Protein AF-R7I2I1-F1 (afdb_monomer_lite)

Radius of gyration: 15.8 Å; chains: 1; bounding box: 42×36×48 Å

Foldseek 3Di:
DDQDFDDLVVQLVVLVVLLVQFPWKKWWKPDADPDVVLCCPFPNVLQSVFFPDKDFQFDPDAPPVRHGDGGRTIIGIGHSDPSVSVQSSVDPGLCSQAPAGPPNRMHTAKMFGDHPNDGFKMAGSDPPVPDHRIDGDPPDDPD

Secondary structure (DSSP, 8-state):
-------HHHHHHHHHHHHHH-SEEEEEEES--SSHHHHHTSTTGGGGGGEEEEEEE--S-B-TTSPBPPPSEEEEEE---HHHHHHHHH--SHHHHHPPPTTT--EEEEEEEEETTEEEEEEES---TTS-SEEE-TT----

Sequence (143 aa):
MYQTKFQKKQFDQFIKDVFRFADEIIMLVEPYIESPSAFHESKWRELEECVCRMEPIERKEKNLSGKKYPPKGTKLYLNKNYYLLQFFQSIGKWEDFAEEDPTTGIRLDCVEFYKDKKIFAWITSHYNAYYNNYGWNENFDVE

pLDDT: mean 85.15, std 13.38, range [40.81, 97.44]

Structure (mmCIF, N/CA/C/O backbone):
data_AF-R7I2I1-F1
#
_entry.id   AF-R7I2I1-F1
#
loop_
_atom_site.group_PDB
_atom_site.id
_atom_site.type_symbol
_atom_site.label_atom_id
_atom_site.label_alt_id
_atom_site.label_comp_id
_atom_site.label_asym_id
_atom_site.label_entity_id
_atom_site.label_seq_id
_atom_site.pdbx_PDB_ins_code
_atom_site.Cartn_x
_atom_site.Cartn_y
_atom_site.Cartn_z
_atom_site.occupancy
_atom_site.B_iso_or_equiv
_atom_site.auth_seq_id
_atom_site.auth_comp_id
_atom_site.auth_asym_id
_atom_site.auth_atom_id
_atom_site.pdbx_PDB_model_num
ATOM 1 N N . MET A 1 1 ? -8.000 25.579 -4.760 1.00 43.09 1 MET A N 1
ATOM 2 C CA . MET A 1 1 ? -8.331 24.366 -3.985 1.00 43.09 1 MET A CA 1
ATOM 3 C C . MET A 1 1 ? -7.264 24.242 -2.911 1.00 43.09 1 MET A C 1
ATOM 5 O O . MET A 1 1 ? -6.092 24.256 -3.261 1.00 43.09 1 MET A O 1
ATOM 9 N N . TYR A 1 2 ? -7.633 24.337 -1.633 1.00 41.59 2 TYR A N 1
ATOM 10 C CA . TYR A 1 2 ? -6.660 24.465 -0.545 1.00 41.59 2 TYR A CA 1
ATOM 11 C C . TYR A 1 2 ? -5.927 23.142 -0.338 1.00 41.59 2 TYR A C 1
ATOM 13 O O . TYR A 1 2 ? -6.535 22.156 0.067 1.00 41.59 2 TYR A O 1
ATOM 21 N N . GLN A 1 3 ? -4.620 23.148 -0.594 1.00 47.16 3 GLN A N 1
ATOM 22 C CA . GLN A 1 3 ? -3.717 22.086 -0.177 1.00 47.16 3 GLN A CA 1
ATOM 23 C C . GLN A 1 3 ? -3.819 21.991 1.350 1.00 47.16 3 GLN A C 1
ATOM 25 O O . GLN A 1 3 ? -3.377 22.886 2.075 1.00 47.16 3 GLN A O 1
ATOM 30 N N . THR A 1 4 ? -4.506 20.969 1.857 1.00 57.88 4 THR A N 1
ATOM 31 C CA . THR A 1 4 ? -4.613 20.778 3.301 1.00 57.88 4 THR A CA 1
ATOM 32 C C . THR A 1 4 ? -3.242 20.314 3.770 1.00 57.88 4 THR A C 1
ATOM 34 O O . THR A 1 4 ? -2.787 19.229 3.414 1.00 57.88 4 THR A O 1
ATOM 37 N N . LYS A 1 5 ? -2.536 21.177 4.507 1.00 74.56 5 LYS A N 1
ATOM 38 C CA . LYS A 1 5 ? -1.245 20.850 5.123 1.00 74.56 5 LYS A CA 1
ATOM 39 C C . LYS A 1 5 ? -1.360 19.501 5.837 1.00 74.56 5 LYS A C 1
ATOM 41 O O . LYS A 1 5 ? -2.349 19.285 6.534 1.00 74.56 5 LYS A O 1
ATOM 46 N N . PHE A 1 6 ? -0.370 18.621 5.682 1.00 84.44 6 PHE A N 1
ATOM 47 C CA . PHE A 1 6 ? -0.354 17.332 6.375 1.00 84.44 6 PHE A CA 1
ATOM 48 C C . PHE A 1 6 ? -0.527 17.541 7.888 1.00 84.44 6 PHE A C 1
ATOM 50 O O . PHE A 1 6 ? 0.225 18.295 8.514 1.00 84.44 6 PHE A O 1
ATOM 57 N N . GLN A 1 7 ? -1.536 16.895 8.475 1.00 90.06 7 GLN A N 1
ATOM 58 C CA . GLN A 1 7 ? -1.831 16.976 9.904 1.00 90.06 7 GLN A CA 1
ATOM 59 C C . GLN A 1 7 ? -1.624 15.608 10.537 1.00 90.06 7 GLN A C 1
ATOM 61 O O . GLN A 1 7 ? -2.528 14.775 10.543 1.00 90.06 7 GLN A O 1
ATOM 66 N N . LYS 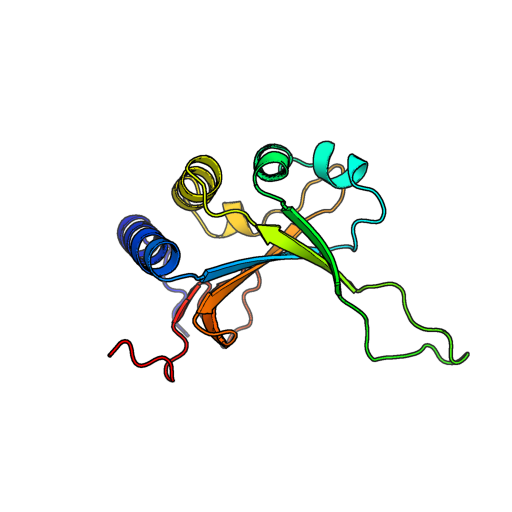A 1 8 ? -0.439 15.396 11.117 1.00 92.56 8 LYS A N 1
ATOM 67 C CA . LYS A 1 8 ? -0.024 14.097 11.662 1.00 92.56 8 LYS A CA 1
ATOM 68 C C . LYS A 1 8 ? -1.060 13.463 12.592 1.00 92.56 8 LYS A C 1
ATOM 70 O O . LYS A 1 8 ? -1.427 12.316 12.402 1.00 92.56 8 LYS A O 1
ATOM 75 N N . LYS A 1 9 ? -1.606 14.232 13.540 1.00 94.06 9 LYS A N 1
ATOM 76 C CA . LYS A 1 9 ? -2.627 13.727 14.47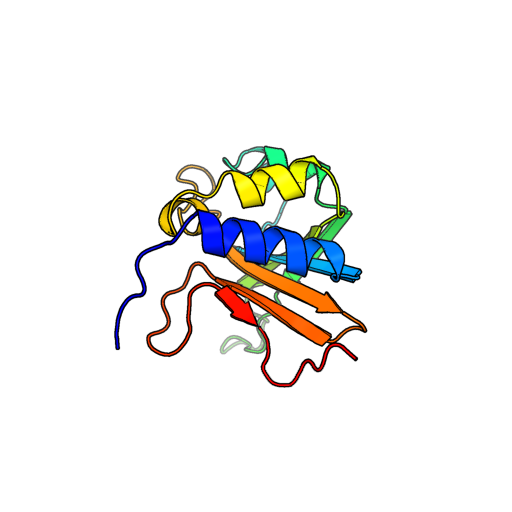6 1.00 94.06 9 LYS A CA 1
ATOM 77 C C . LYS A 1 9 ? -3.910 13.260 13.779 1.00 94.06 9 LYS A C 1
ATOM 79 O O . LYS A 1 9 ? -4.481 12.261 14.197 1.00 94.06 9 LYS A O 1
ATOM 84 N N . GLN A 1 10 ? -4.366 13.981 12.751 1.00 92.62 10 GLN A N 1
ATOM 85 C CA . GLN A 1 10 ? -5.561 13.599 11.990 1.00 92.62 10 GLN A CA 1
ATOM 86 C C . GLN A 1 10 ? -5.290 12.351 11.152 1.00 92.62 10 GLN A C 1
ATOM 88 O O . GLN A 1 10 ? -6.100 11.431 11.150 1.00 92.62 10 GLN A O 1
ATOM 93 N N . PHE A 1 11 ? -4.124 12.300 10.506 1.00 93.44 11 PHE A N 1
ATOM 94 C CA . PHE A 1 11 ? -3.704 11.148 9.723 1.00 93.44 11 PHE A CA 1
ATOM 95 C C . PHE A 1 11 ? -3.549 9.894 10.594 1.00 93.44 11 PHE A C 1
ATOM 97 O O . PHE A 1 11 ? -4.099 8.854 10.262 1.00 93.44 11 PHE A O 1
ATOM 104 N N . ASP A 1 12 ? -2.902 9.991 11.756 1.00 95.44 12 ASP A N 1
ATOM 105 C CA . ASP A 1 12 ? -2.752 8.856 12.674 1.00 95.44 12 ASP A CA 1
ATOM 106 C C . ASP A 1 12 ? -4.094 8.342 13.195 1.00 95.44 12 ASP A C 1
ATOM 108 O O . ASP A 1 12 ? -4.262 7.136 13.383 1.00 95.44 12 ASP A O 1
ATOM 112 N N . GLN A 1 13 ? -5.049 9.243 13.440 1.00 95.50 13 GLN A N 1
ATOM 113 C CA . GLN A 1 13 ? -6.400 8.853 13.828 1.00 95.50 13 GLN A CA 1
ATOM 114 C C . GLN A 1 13 ? -7.115 8.141 12.675 1.00 95.50 13 GLN A C 1
ATOM 116 O O . GLN A 1 13 ? -7.629 7.046 12.874 1.00 95.50 13 GLN A O 1
ATOM 121 N N . PHE A 1 14 ? -7.051 8.701 11.464 1.00 94.75 14 PHE A N 1
ATOM 122 C CA . PHE A 1 14 ? -7.565 8.057 10.257 1.00 94.75 14 PHE A CA 1
ATOM 123 C C . PHE A 1 14 ? -6.986 6.651 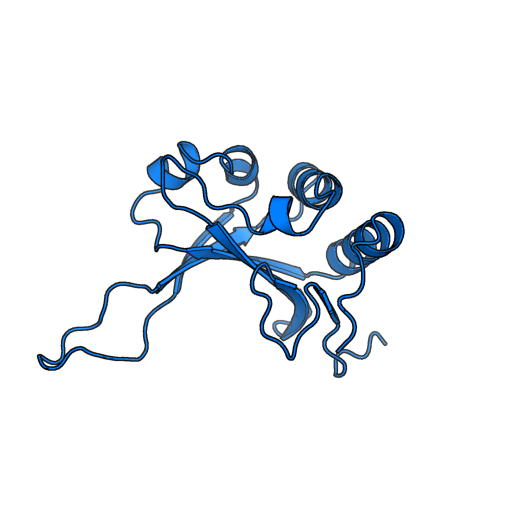10.074 1.00 94.75 14 PHE A C 1
ATOM 125 O O . PHE A 1 14 ? -7.751 5.703 9.923 1.00 94.75 14 PHE A O 1
ATOM 132 N N . ILE A 1 15 ? -5.659 6.496 10.168 1.00 96.44 15 ILE A N 1
ATOM 133 C CA . ILE A 1 15 ? -4.984 5.199 10.064 1.00 96.44 15 ILE A CA 1
ATOM 134 C C . ILE A 1 15 ? -5.529 4.225 11.104 1.00 96.44 15 ILE A C 1
ATOM 136 O O . ILE A 1 15 ? -5.884 3.111 10.742 1.00 96.44 15 ILE A O 1
ATOM 140 N N . LYS A 1 16 ? -5.649 4.623 12.377 1.00 95.12 16 LYS A N 1
ATOM 141 C CA . LYS A 1 16 ? -6.210 3.747 13.422 1.00 95.12 16 LYS A CA 1
ATOM 142 C C . LYS A 1 16 ? -7.613 3.258 13.072 1.00 95.12 16 LYS A C 1
ATOM 144 O O . LYS A 1 16 ? -7.900 2.075 13.258 1.00 95.12 16 LYS A O 1
ATOM 149 N N . ASP A 1 17 ? -8.458 4.150 12.568 1.00 94.56 17 ASP A N 1
ATOM 150 C CA . ASP A 1 17 ? -9.843 3.830 12.246 1.00 94.56 17 ASP A CA 1
ATOM 151 C C . ASP A 1 17 ? -9.921 2.895 11.030 1.00 94.56 17 ASP A C 1
ATOM 153 O O . ASP A 1 17 ? -10.507 1.816 11.126 1.00 94.56 17 ASP A O 1
ATOM 157 N N . VAL A 1 18 ? -9.249 3.211 9.917 1.00 95.12 18 VAL A N 1
ATOM 158 C CA . VAL A 1 18 ? -9.275 2.340 8.726 1.00 95.12 18 VAL A CA 1
ATOM 159 C C . VAL A 1 18 ? -8.632 0.981 8.991 1.00 95.12 18 VAL A C 1
ATOM 161 O O . VAL A 1 18 ? -9.165 -0.039 8.562 1.00 95.12 18 VAL A O 1
ATOM 164 N N . PHE A 1 19 ? -7.543 0.920 9.764 1.00 95.62 19 PHE A N 1
ATOM 165 C CA . PHE A 1 19 ? -6.900 -0.349 10.114 1.00 95.62 19 PHE A CA 1
ATOM 166 C C . PHE A 1 19 ? -7.834 -1.233 10.946 1.00 95.62 19 PHE A C 1
ATOM 168 O O . PHE A 1 19 ? -7.897 -2.450 10.758 1.00 95.62 19 PHE A O 1
ATOM 175 N N . ARG A 1 20 ? -8.607 -0.632 11.857 1.00 94.19 20 ARG A N 1
ATOM 176 C CA . ARG A 1 20 ? -9.588 -1.359 12.664 1.00 94.19 20 ARG A CA 1
ATOM 177 C C . ARG A 1 20 ? -10.642 -2.032 11.786 1.00 94.19 20 ARG A C 1
ATOM 179 O O . ARG A 1 20 ? -10.908 -3.215 11.992 1.00 94.19 20 ARG A O 1
ATOM 186 N N . PHE A 1 21 ? -11.209 -1.303 10.826 1.00 93.50 21 PHE A N 1
ATOM 187 C CA . PHE A 1 21 ? -12.355 -1.770 10.040 1.00 93.50 21 PHE A CA 1
ATOM 188 C C . PHE A 1 21 ? -11.992 -2.574 8.791 1.00 93.50 21 PHE A C 1
ATOM 190 O O . PHE A 1 21 ? -12.804 -3.390 8.364 1.00 93.50 21 PHE A O 1
ATOM 197 N N . ALA A 1 22 ? -10.799 -2.386 8.224 1.00 95.69 22 ALA A N 1
ATOM 198 C CA . ALA A 1 22 ? -10.411 -3.059 6.991 1.00 95.69 22 ALA A CA 1
ATOM 199 C C . ALA A 1 22 ? -10.340 -4.584 7.155 1.00 95.69 22 ALA A C 1
ATOM 201 O O . ALA A 1 22 ? -9.680 -5.101 8.069 1.00 95.69 22 ALA A O 1
ATOM 202 N N . ASP A 1 23 ? -10.988 -5.279 6.222 1.00 95.25 23 ASP A N 1
ATOM 203 C CA . ASP A 1 23 ? -10.867 -6.723 6.020 1.00 95.25 23 ASP A CA 1
ATOM 204 C C . ASP A 1 23 ? -9.642 -7.038 5.151 1.00 95.25 23 ASP A C 1
ATOM 206 O O . ASP A 1 23 ? -8.958 -8.035 5.372 1.00 95.25 23 ASP A O 1
ATOM 210 N N . GLU A 1 24 ? -9.343 -6.163 4.187 1.00 96.38 24 GLU A N 1
ATOM 211 C CA . GLU A 1 24 ? -8.220 -6.297 3.260 1.00 96.38 24 GLU A CA 1
ATOM 212 C C . GLU A 1 24 ? -7.576 -4.927 3.003 1.00 96.38 24 GLU A C 1
ATOM 214 O O . GLU A 1 24 ? -8.253 -3.896 2.953 1.00 96.38 24 GLU A O 1
ATOM 219 N N . ILE A 1 25 ? -6.249 -4.919 2.869 1.00 97.44 25 ILE A N 1
ATOM 220 C CA . ILE A 1 25 ? -5.451 -3.732 2.562 1.00 97.44 25 ILE A CA 1
ATOM 221 C C . ILE A 1 25 ? -4.628 -4.055 1.319 1.00 97.44 25 ILE A C 1
ATOM 223 O O . ILE A 1 25 ? -3.838 -5.003 1.327 1.00 97.44 25 ILE A O 1
ATOM 227 N N . ILE A 1 26 ? -4.816 -3.273 0.257 1.00 96.12 26 ILE A N 1
ATOM 228 C CA . ILE A 1 26 ? -4.083 -3.429 -1.000 1.00 96.12 26 ILE A CA 1
ATOM 229 C C . ILE A 1 26 ? -3.244 -2.184 -1.233 1.00 96.12 26 ILE A C 1
ATOM 231 O O . ILE A 1 26 ? -3.765 -1.074 -1.279 1.00 96.12 26 ILE A O 1
ATOM 235 N N . MET A 1 27 ? -1.946 -2.372 -1.428 1.00 93.69 27 MET A N 1
ATOM 236 C CA . MET A 1 27 ? -1.025 -1.317 -1.826 1.00 93.69 27 MET A CA 1
ATOM 237 C C . MET A 1 27 ? -0.680 -1.461 -3.307 1.00 93.69 27 MET A C 1
ATOM 239 O O . MET A 1 27 ? -0.330 -2.538 -3.780 1.00 93.69 27 MET A O 1
ATOM 243 N N . LEU A 1 28 ? -0.803 -0.371 -4.049 1.00 92.44 28 LEU A N 1
ATOM 244 C CA . LEU A 1 28 ? -0.491 -0.266 -5.466 1.00 92.44 28 LEU A CA 1
ATOM 245 C C . LEU A 1 28 ? 0.903 0.339 -5.605 1.00 92.44 28 LEU A C 1
ATOM 247 O O . LEU A 1 28 ? 1.160 1.424 -5.082 1.00 92.44 28 LEU A O 1
ATOM 251 N N . VAL A 1 29 ? 1.790 -0.358 -6.310 1.00 91.25 29 VAL A N 1
ATOM 252 C CA . VAL A 1 29 ? 3.166 0.089 -6.555 1.00 91.25 29 VAL A CA 1
ATOM 253 C C . VAL A 1 29 ? 3.476 0.130 -8.042 1.00 91.25 29 VAL A C 1
ATOM 255 O O . VAL A 1 29 ? 2.979 -0.697 -8.810 1.00 91.25 29 VAL A O 1
ATOM 258 N N . GLU A 1 30 ? 4.299 1.092 -8.448 1.00 89.94 30 GLU A N 1
ATOM 259 C CA . GLU A 1 30 ? 4.774 1.240 -9.826 1.00 89.94 30 GLU A CA 1
ATOM 260 C C . GLU A 1 30 ? 6.297 1.434 -9.859 1.00 89.94 30 GLU A C 1
ATOM 262 O O . GLU A 1 30 ? 6.822 2.051 -8.939 1.00 89.94 30 GLU A O 1
ATOM 267 N N . PRO A 1 31 ? 7.010 0.959 -10.897 1.00 89.19 31 PRO A N 1
ATOM 268 C CA . PRO A 1 31 ? 6.510 0.140 -12.003 1.00 89.19 31 PRO A CA 1
ATOM 269 C C . PRO A 1 31 ? 6.151 -1.290 -11.555 1.00 89.19 31 PRO A C 1
ATOM 271 O O . PRO A 1 31 ? 6.210 -1.631 -10.375 1.00 89.19 31 PRO A O 1
ATOM 274 N N . TYR A 1 32 ? 5.721 -2.126 -12.502 1.00 91.06 32 TYR A N 1
ATOM 275 C CA . TYR A 1 32 ? 5.469 -3.542 -12.238 1.00 91.06 32 TYR A CA 1
ATOM 276 C C . TYR A 1 32 ? 6.727 -4.238 -11.701 1.00 91.06 32 TYR A C 1
ATOM 278 O O . TYR A 1 32 ? 7.802 -4.150 -12.290 1.00 91.06 32 TYR A O 1
ATOM 286 N N . ILE A 1 33 ? 6.560 -4.951 -10.591 1.00 88.88 33 ILE A N 1
ATOM 287 C CA . ILE A 1 33 ? 7.606 -5.739 -9.941 1.00 88.88 33 ILE A CA 1
ATOM 288 C C . ILE A 1 33 ? 7.627 -7.132 -10.573 1.00 88.88 33 ILE A C 1
ATOM 290 O O . ILE A 1 33 ? 6.767 -7.963 -10.283 1.00 88.88 33 ILE A O 1
ATOM 294 N N . GLU A 1 34 ? 8.612 -7.383 -11.436 1.00 80.38 34 GLU A N 1
ATOM 295 C CA . GLU A 1 34 ? 8.764 -8.664 -12.146 1.00 80.38 34 GLU A CA 1
ATOM 296 C C . GLU A 1 34 ? 9.319 -9.790 -11.262 1.00 80.38 34 GLU A C 1
ATOM 298 O O . GLU A 1 34 ? 9.065 -10.965 -11.523 1.00 80.38 34 GLU A O 1
ATOM 303 N N . SER A 1 35 ? 10.068 -9.437 -10.213 1.00 79.88 35 SER A N 1
ATOM 304 C CA . SER A 1 35 ? 10.686 -10.376 -9.276 1.00 79.88 35 SER A CA 1
ATOM 305 C C . SER A 1 35 ? 10.545 -9.869 -7.839 1.00 79.88 35 SER A C 1
ATOM 307 O O . SER A 1 35 ? 10.823 -8.689 -7.605 1.00 79.88 35 SER A O 1
ATOM 309 N N . PRO A 1 36 ? 10.206 -10.733 -6.860 1.00 78.12 36 PRO A N 1
ATOM 310 C CA . PRO A 1 36 ? 10.210 -10.371 -5.440 1.00 78.12 36 PRO A CA 1
ATOM 311 C C . PRO A 1 36 ? 11.526 -9.729 -4.974 1.00 78.12 36 PRO A C 1
ATOM 313 O O . PRO A 1 36 ? 11.504 -8.827 -4.141 1.00 78.12 36 PRO A O 1
ATOM 316 N N . SER A 1 37 ? 12.662 -10.112 -5.573 1.00 82.94 37 SER A N 1
ATOM 317 C CA . SER A 1 37 ? 13.977 -9.530 -5.267 1.00 82.94 37 SER A CA 1
ATOM 318 C C . SER A 1 37 ? 14.019 -8.013 -5.463 1.00 82.94 37 SER A C 1
ATOM 320 O O . SER A 1 37 ? 14.639 -7.322 -4.666 1.00 82.94 37 SER A O 1
ATOM 322 N N . ALA A 1 38 ? 13.314 -7.472 -6.461 1.00 84.75 38 ALA A N 1
ATOM 323 C CA . ALA A 1 38 ? 13.286 -6.028 -6.684 1.00 84.75 38 ALA A CA 1
ATOM 324 C C . ALA A 1 38 ? 12.547 -5.284 -5.557 1.00 84.75 38 ALA A C 1
ATOM 326 O O . ALA A 1 38 ? 12.916 -4.166 -5.215 1.00 84.75 38 ALA A O 1
ATOM 327 N N . PHE A 1 39 ? 11.535 -5.901 -4.934 1.00 87.31 39 PHE A N 1
ATOM 328 C CA . PHE A 1 39 ? 10.892 -5.316 -3.756 1.00 87.31 39 PHE A CA 1
ATOM 329 C C . PHE A 1 39 ? 11.806 -5.385 -2.527 1.00 87.31 39 PHE A C 1
ATOM 331 O O . PHE A 1 39 ? 11.935 -4.397 -1.804 1.00 87.31 39 PHE A O 1
ATOM 338 N N . HIS A 1 40 ? 12.492 -6.516 -2.342 1.00 88.69 40 HIS A N 1
ATOM 339 C CA . HIS A 1 40 ? 13.471 -6.722 -1.272 1.00 88.69 40 HIS A CA 1
ATOM 340 C C . HIS A 1 40 ? 14.652 -5.734 -1.327 1.00 88.69 40 HIS A C 1
ATOM 342 O O . HIS A 1 40 ? 15.180 -5.316 -0.298 1.00 88.69 40 HIS A O 1
ATOM 348 N N . GLU A 1 41 ? 15.071 -5.347 -2.532 1.00 89.44 41 GLU A N 1
ATOM 349 C CA . GLU A 1 41 ? 16.147 -4.374 -2.758 1.00 89.44 41 GLU A CA 1
ATOM 350 C C . GLU A 1 41 ? 15.684 -2.914 -2.640 1.00 89.44 41 GLU A C 1
ATOM 352 O O . GLU A 1 41 ? 16.518 -2.009 -2.567 1.00 89.44 41 GLU A O 1
ATOM 357 N N . SER A 1 42 ? 14.372 -2.668 -2.594 1.00 89.19 42 SER A N 1
ATOM 358 C CA . SER A 1 42 ? 13.819 -1.322 -2.455 1.00 89.19 42 SER A CA 1
ATOM 359 C C . SER A 1 42 ? 13.903 -0.817 -1.013 1.00 89.19 42 SER A C 1
ATOM 361 O O . SER A 1 42 ? 13.935 -1.590 -0.050 1.00 89.19 42 SER A O 1
ATOM 363 N N . LYS A 1 43 ? 13.820 0.502 -0.824 1.00 88.62 43 LYS A N 1
ATOM 364 C CA . LYS A 1 43 ? 13.655 1.101 0.510 1.00 88.62 43 LYS A CA 1
ATOM 365 C C . LYS A 1 43 ? 12.413 0.608 1.268 1.00 88.62 43 LYS A C 1
ATOM 367 O O . LYS A 1 43 ? 12.364 0.740 2.486 1.00 88.62 43 LYS A O 1
ATOM 372 N N . TRP A 1 44 ? 11.439 0.014 0.572 1.00 88.38 44 TRP A N 1
ATOM 373 C CA . TRP A 1 44 ? 10.213 -0.542 1.149 1.00 88.38 44 TRP A CA 1
ATOM 374 C C . TRP A 1 44 ? 10.335 -2.002 1.584 1.00 88.38 44 TRP A C 1
ATOM 376 O O . TRP A 1 44 ? 9.334 -2.601 1.969 1.00 88.38 44 TRP A O 1
ATOM 386 N N . ARG A 1 45 ? 11.544 -2.579 1.579 1.00 89.00 45 ARG A N 1
ATOM 387 C CA . ARG A 1 45 ? 11.792 -3.972 1.986 1.00 89.00 45 ARG A CA 1
ATOM 388 C C . ARG A 1 45 ? 11.184 -4.360 3.336 1.00 89.00 45 ARG A C 1
ATOM 390 O O . ARG A 1 45 ? 10.823 -5.509 3.536 1.00 89.00 45 ARG A O 1
ATOM 397 N N . GLU A 1 46 ? 11.053 -3.418 4.272 1.00 86.38 46 GLU A N 1
ATOM 398 C CA . GLU A 1 46 ? 10.453 -3.676 5.589 1.00 86.38 46 GLU A CA 1
ATOM 399 C C . GLU A 1 46 ? 8.978 -4.099 5.504 1.00 86.38 46 GLU A C 1
ATOM 401 O O . GLU A 1 46 ? 8.471 -4.791 6.383 1.00 86.38 46 GLU A O 1
ATOM 406 N N . LEU A 1 47 ? 8.295 -3.734 4.417 1.00 89.75 47 LEU A N 1
ATOM 407 C CA . LEU A 1 47 ? 6.928 -4.152 4.145 1.00 89.75 47 LEU A CA 1
ATOM 408 C C . LEU A 1 47 ? 6.841 -5.566 3.573 1.00 89.75 47 LEU A C 1
ATOM 410 O O . LEU A 1 47 ? 5.736 -6.094 3.507 1.00 89.75 47 LEU A O 1
ATOM 414 N N . GLU A 1 48 ? 7.950 -6.197 3.178 1.00 89.81 48 GLU A N 1
ATOM 415 C CA . GLU A 1 48 ? 7.947 -7.535 2.572 1.00 89.81 48 GLU A CA 1
ATOM 416 C C . GLU A 1 48 ? 7.298 -8.565 3.502 1.00 89.81 48 GLU A C 1
ATOM 418 O O . GLU A 1 48 ? 6.462 -9.350 3.064 1.00 89.81 48 GLU A O 1
ATOM 423 N N . GLU A 1 49 ? 7.562 -8.478 4.809 1.00 89.00 49 GLU A N 1
ATOM 424 C CA . GLU A 1 49 ? 6.934 -9.336 5.826 1.00 89.00 49 GLU A CA 1
ATOM 425 C C . GLU A 1 49 ? 5.419 -9.107 5.964 1.00 89.00 49 GLU A C 1
ATOM 427 O O . GLU A 1 49 ? 4.684 -9.941 6.501 1.00 89.00 49 GLU A O 1
ATOM 432 N N . CYS A 1 50 ? 4.931 -7.965 5.482 1.00 93.81 50 CYS A N 1
ATOM 433 C CA . CYS A 1 50 ? 3.513 -7.653 5.436 1.00 93.81 50 CYS A CA 1
ATOM 434 C C . CYS A 1 50 ? 2.861 -8.153 4.142 1.00 93.81 50 CYS A C 1
ATOM 436 O O . CYS A 1 50 ? 1.645 -8.311 4.131 1.00 93.81 50 CYS A O 1
ATOM 438 N N . VAL A 1 51 ? 3.607 -8.427 3.068 1.00 93.06 51 VAL A N 1
ATOM 439 C CA . VAL A 1 51 ? 3.043 -8.864 1.782 1.00 93.06 51 VAL A CA 1
ATOM 440 C C . VAL A 1 51 ? 2.667 -10.345 1.838 1.00 93.06 51 VAL A C 1
ATOM 442 O O . VAL A 1 51 ? 3.515 -11.213 2.013 1.00 93.06 51 VAL A O 1
ATOM 445 N N . CYS A 1 52 ? 1.387 -10.663 1.637 1.00 92.81 52 CYS A N 1
ATOM 446 C CA . CYS A 1 52 ? 0.911 -12.049 1.563 1.00 92.81 52 CYS A CA 1
ATOM 447 C C . CYS A 1 52 ? 0.665 -12.536 0.131 1.00 92.81 52 CYS A C 1
ATOM 449 O O . CYS A 1 52 ? 0.689 -13.739 -0.129 1.00 92.81 52 CYS A O 1
ATOM 451 N N . ARG A 1 53 ? 0.421 -11.616 -0.808 1.00 92.75 53 ARG A N 1
ATOM 452 C CA . ARG A 1 53 ? 0.196 -11.925 -2.224 1.00 92.75 53 ARG A CA 1
ATOM 453 C C . ARG A 1 53 ? 0.557 -10.725 -3.091 1.00 92.75 53 ARG A C 1
ATOM 455 O O . ARG A 1 53 ? 0.306 -9.586 -2.708 1.00 92.75 53 ARG A O 1
ATOM 462 N N . MET A 1 54 ? 1.082 -10.993 -4.284 1.00 92.38 54 MET A N 1
ATOM 463 C CA . MET A 1 54 ? 1.350 -9.987 -5.313 1.00 92.38 54 MET A CA 1
ATOM 464 C C . MET A 1 54 ? 0.558 -10.319 -6.581 1.00 92.38 54 MET A C 1
ATOM 466 O O . MET A 1 54 ? 0.541 -11.473 -7.005 1.00 92.38 54 MET A O 1
ATOM 470 N N . GLU A 1 55 ? -0.088 -9.325 -7.193 1.00 93.56 55 GLU A N 1
ATOM 471 C CA . GLU A 1 55 ? -0.812 -9.490 -8.463 1.00 93.56 55 GLU A CA 1
ATOM 472 C C . GLU A 1 55 ? -0.502 -8.350 -9.446 1.00 93.56 55 GLU A C 1
ATOM 474 O O . GLU A 1 55 ? -0.386 -7.198 -9.029 1.00 93.56 55 GLU A O 1
ATOM 479 N N . PRO A 1 56 ? -0.399 -8.616 -10.758 1.00 92.62 56 PRO A N 1
ATOM 480 C CA . PRO A 1 56 ? -0.158 -7.571 -11.747 1.00 92.62 56 PRO A CA 1
ATOM 481 C C . PRO A 1 56 ? -1.371 -6.643 -11.917 1.00 92.62 56 PRO A C 1
ATOM 483 O O . PRO A 1 56 ? -2.524 -7.077 -11.966 1.00 92.62 56 PRO A O 1
ATOM 486 N N . ILE A 1 57 ? -1.107 -5.349 -12.101 1.00 90.44 57 ILE A N 1
ATOM 487 C CA . ILE A 1 57 ? -2.097 -4.373 -12.568 1.00 90.44 57 ILE A CA 1
ATOM 488 C C . ILE A 1 57 ? -2.068 -4.374 -14.099 1.00 90.44 57 ILE A C 1
ATOM 490 O O . ILE A 1 57 ? -1.284 -3.665 -14.737 1.00 90.44 57 ILE A O 1
ATOM 494 N N . GLU A 1 58 ? -2.914 -5.208 -14.699 1.00 88.06 58 GLU A N 1
ATOM 495 C CA . GLU A 1 58 ? -3.025 -5.346 -16.153 1.00 88.06 58 GLU A CA 1
ATOM 496 C C . GLU A 1 58 ? -3.438 -4.027 -16.826 1.00 88.06 58 GLU A C 1
ATOM 498 O O . GLU A 1 58 ? -4.374 -3.341 -16.401 1.00 88.06 58 GLU A O 1
ATOM 503 N N . ARG A 1 59 ? -2.791 -3.699 -17.948 1.00 81.38 59 ARG A N 1
ATOM 504 C CA . ARG A 1 59 ? -3.249 -2.624 -18.833 1.00 81.38 59 ARG A CA 1
ATOM 505 C C . ARG A 1 59 ? -4.370 -3.153 -19.725 1.00 81.38 59 ARG A C 1
ATOM 507 O O . ARG A 1 59 ? -4.235 -4.202 -20.352 1.00 81.38 59 ARG A O 1
ATOM 514 N N . LYS A 1 60 ? -5.482 -2.414 -19.802 1.00 79.44 60 LYS A N 1
ATOM 515 C CA . LYS A 1 60 ? -6.611 -2.762 -20.687 1.00 79.44 60 LYS A CA 1
ATOM 516 C C . LYS A 1 60 ? -6.267 -2.583 -22.170 1.00 79.44 60 LYS A C 1
ATOM 518 O O . LYS A 1 60 ? -6.856 -3.240 -23.024 1.00 79.44 60 LYS A O 1
ATOM 523 N N . GLU A 1 61 ? -5.323 -1.699 -22.470 1.00 79.94 61 GLU A N 1
ATOM 524 C CA . GLU A 1 61 ? -4.914 -1.359 -23.828 1.00 79.94 61 GLU A CA 1
ATOM 525 C C . GLU A 1 61 ? -3.956 -2.404 -24.416 1.00 79.94 61 GLU A C 1
ATOM 527 O O . GLU A 1 61 ? -3.124 -2.998 -23.724 1.00 79.94 61 GLU A O 1
ATOM 532 N N . LYS A 1 62 ? -4.062 -2.608 -25.729 1.00 78.25 62 LYS A N 1
ATOM 533 C CA . LYS A 1 62 ? -3.113 -3.387 -26.529 1.00 78.25 62 LYS A CA 1
ATOM 534 C C . LYS A 1 62 ? -2.345 -2.429 -27.428 1.00 78.25 62 LYS A C 1
ATOM 536 O O . LYS A 1 62 ? -2.883 -1.407 -27.843 1.00 78.25 62 LYS A O 1
ATOM 541 N N . ASN A 1 63 ? -1.100 -2.763 -27.741 1.00 78.19 63 ASN A N 1
ATOM 542 C CA . ASN A 1 63 ? -0.333 -1.991 -28.708 1.00 78.19 63 ASN A CA 1
ATOM 543 C C . ASN A 1 63 ? -0.914 -2.156 -30.127 1.00 78.19 63 ASN A C 1
ATOM 545 O O . ASN A 1 63 ? -1.763 -3.016 -30.371 1.00 78.19 63 ASN A O 1
ATOM 549 N N . LEU A 1 64 ? -0.410 -1.375 -31.088 1.00 79.56 64 LEU A N 1
ATOM 550 C CA . LEU A 1 64 ? -0.857 -1.419 -32.491 1.00 79.56 64 LEU A CA 1
ATOM 551 C C . LEU A 1 64 ? -0.718 -2.812 -33.143 1.00 79.56 64 LEU A C 1
ATOM 553 O O . LEU A 1 64 ? -1.409 -3.108 -34.110 1.00 79.56 64 LEU A O 1
ATOM 557 N N . SER A 1 65 ? 0.141 -3.683 -32.597 1.00 82.19 65 SER A N 1
ATOM 558 C CA . SER A 1 65 ? 0.322 -5.077 -33.037 1.00 82.19 65 SER A CA 1
ATOM 559 C C . SER A 1 65 ? -0.605 -6.087 -32.339 1.00 82.19 65 SER A C 1
ATOM 561 O O . SER A 1 65 ? -0.444 -7.292 -32.513 1.00 82.19 65 SER A O 1
ATOM 563 N N . GLY A 1 66 ? -1.543 -5.630 -31.504 1.00 77.69 66 GLY A N 1
ATOM 564 C CA . GLY A 1 66 ? -2.472 -6.485 -30.761 1.00 77.69 66 GLY A CA 1
ATOM 565 C C . GLY A 1 66 ? -1.864 -7.209 -29.550 1.00 77.69 66 GLY A C 1
ATOM 566 O O . GLY A 1 66 ? -2.570 -7.975 -28.887 1.00 77.69 66 GLY A O 1
ATOM 567 N N . LYS A 1 67 ? -0.588 -6.962 -29.220 1.00 80.88 67 LYS A N 1
ATOM 568 C CA . LYS A 1 67 ? 0.053 -7.483 -28.003 1.00 80.88 67 LYS A CA 1
ATOM 569 C C . LYS A 1 67 ? -0.359 -6.641 -26.798 1.00 80.88 67 LYS A C 1
ATOM 571 O O . LYS A 1 67 ? -0.459 -5.417 -26.892 1.00 80.88 67 LYS A O 1
ATOM 576 N N . LYS A 1 68 ? -0.583 -7.295 -25.657 1.00 78.88 68 LYS A N 1
ATOM 577 C CA . LYS A 1 68 ? -0.793 -6.599 -24.383 1.00 78.88 68 LYS A CA 1
ATOM 578 C C . LYS A 1 68 ? 0.451 -5.784 -24.028 1.00 78.88 68 LYS A C 1
ATOM 580 O O . LYS A 1 68 ? 1.569 -6.265 -24.213 1.00 78.88 68 LYS A O 1
ATOM 585 N N . TYR A 1 69 ? 0.250 -4.574 -23.518 1.00 80.69 69 TYR A N 1
ATOM 586 C CA . TYR A 1 69 ? 1.330 -3.858 -22.848 1.00 80.69 69 TYR A CA 1
ATOM 587 C C . TYR A 1 69 ? 1.723 -4.590 -21.556 1.00 80.69 69 TYR A C 1
ATOM 589 O O . TYR A 1 69 ? 0.868 -5.260 -20.968 1.00 80.69 69 TYR A O 1
ATOM 597 N N . PRO A 1 70 ? 2.984 -4.463 -21.101 1.00 81.50 70 PRO A N 1
ATOM 598 C CA . PRO A 1 70 ? 3.369 -4.969 -19.790 1.00 81.50 70 PRO A CA 1
ATOM 599 C C . PRO A 1 70 ? 2.484 -4.351 -18.693 1.00 81.50 70 PRO A C 1
ATOM 601 O O . PRO A 1 70 ? 1.964 -3.238 -18.884 1.00 81.50 70 PRO A O 1
ATOM 604 N N . PRO A 1 71 ? 2.292 -5.045 -17.556 1.00 86.38 71 PRO A N 1
ATOM 605 C CA . PRO A 1 71 ? 1.522 -4.509 -16.442 1.00 86.38 71 PRO A CA 1
ATOM 606 C C . PRO A 1 71 ? 2.006 -3.114 -16.035 1.00 86.38 71 PRO A C 1
ATOM 608 O O . PRO A 1 71 ? 3.178 -2.765 -16.177 1.00 86.38 71 PRO A O 1
ATOM 611 N N . LYS A 1 72 ? 1.077 -2.273 -15.577 1.00 87.88 72 LYS A N 1
ATOM 612 C CA . LYS A 1 72 ? 1.387 -0.895 -15.170 1.00 87.88 72 LYS A CA 1
ATOM 613 C C . LYS A 1 72 ? 2.132 -0.863 -13.831 1.00 87.88 72 LYS A C 1
ATOM 615 O O . LYS A 1 72 ? 3.035 -0.054 -13.658 1.00 87.88 72 LYS A O 1
ATOM 620 N N . GLY A 1 73 ? 1.760 -1.768 -12.936 1.00 91.75 73 GLY A N 1
ATOM 621 C CA . GLY A 1 73 ? 2.236 -1.837 -11.564 1.00 91.75 73 GLY A CA 1
ATOM 622 C C . GLY A 1 73 ? 1.875 -3.173 -10.928 1.00 91.75 73 GLY A C 1
ATOM 623 O O . GLY A 1 73 ? 1.376 -4.077 -11.608 1.00 91.75 73 GLY A O 1
ATOM 624 N N . THR A 1 74 ? 2.083 -3.274 -9.624 1.00 93.12 74 THR A N 1
ATOM 625 C CA . THR A 1 74 ? 1.785 -4.465 -8.827 1.00 93.12 74 THR A CA 1
ATOM 626 C C . THR A 1 74 ? 0.838 -4.112 -7.684 1.00 93.12 74 THR A C 1
ATOM 628 O O . THR A 1 74 ? 0.988 -3.086 -7.028 1.00 93.12 74 THR A O 1
ATOM 631 N N . LYS A 1 75 ? -0.152 -4.971 -7.442 1.00 94.50 75 LYS A N 1
ATOM 632 C CA . LYS A 1 75 ? -0.961 -4.991 -6.224 1.00 94.50 75 LYS A CA 1
ATOM 633 C C . LYS A 1 75 ? -0.247 -5.834 -5.181 1.00 94.50 75 LYS A C 1
ATOM 635 O O . LYS A 1 75 ? -0.008 -7.015 -5.421 1.00 94.50 75 LYS A O 1
ATOM 640 N N . LEU A 1 76 ? 0.052 -5.249 -4.035 1.00 94.25 76 LEU A N 1
ATOM 641 C CA . LEU A 1 76 ? 0.547 -5.928 -2.849 1.00 94.25 76 LEU A CA 1
ATOM 642 C C . LEU A 1 76 ? -0.629 -6.096 -1.890 1.00 94.25 76 LEU A C 1
ATOM 644 O O . LEU A 1 76 ? -1.165 -5.112 -1.385 1.00 94.25 76 LEU A O 1
ATOM 648 N N . TYR A 1 77 ? -1.049 -7.332 -1.653 1.00 95.88 77 TYR A N 1
ATOM 649 C CA . TYR A 1 77 ? -2.021 -7.645 -0.612 1.00 95.88 77 TYR A CA 1
ATOM 650 C C . TYR A 1 77 ? -1.277 -7.748 0.709 1.00 95.88 77 TYR A C 1
ATOM 652 O O . TYR A 1 77 ? -0.298 -8.495 0.810 1.00 95.88 77 TYR A O 1
ATOM 660 N N . LEU A 1 78 ? -1.725 -6.981 1.698 1.00 96.19 78 LEU A N 1
ATOM 661 C CA . LEU A 1 78 ? -1.001 -6.805 2.945 1.00 96.19 78 LEU A CA 1
ATOM 662 C C . LEU A 1 78 ? -1.734 -7.465 4.114 1.00 96.19 78 LEU A C 1
ATOM 664 O O . LEU A 1 78 ? -2.932 -7.272 4.324 1.00 96.19 78 LEU A O 1
ATOM 668 N N . ASN A 1 79 ? -0.983 -8.211 4.917 1.00 94.94 79 ASN A N 1
ATOM 669 C CA . ASN A 1 79 ? -1.423 -8.721 6.201 1.00 94.94 79 ASN A CA 1
ATOM 670 C C . ASN A 1 79 ? -1.547 -7.574 7.199 1.00 94.94 79 ASN A C 1
ATOM 672 O O . ASN A 1 79 ? -0.606 -6.813 7.436 1.00 94.94 79 ASN A O 1
ATOM 676 N N . LYS A 1 80 ? -2.701 -7.509 7.860 1.00 93.81 80 LYS A N 1
ATOM 677 C CA . LYS A 1 80 ? -2.931 -6.568 8.947 1.00 93.81 80 LYS A CA 1
ATOM 678 C C . LYS A 1 80 ? -2.127 -6.981 10.183 1.00 93.81 80 LYS A C 1
ATOM 680 O O . LYS A 1 80 ? -2.574 -7.811 10.972 1.00 93.81 80 LYS A O 1
ATOM 685 N N . ASN A 1 81 ? -0.940 -6.407 10.346 1.00 93.44 81 ASN A N 1
ATOM 686 C CA . ASN A 1 81 ? -0.040 -6.679 11.464 1.00 93.44 81 ASN A CA 1
ATOM 687 C C . ASN A 1 81 ? 0.494 -5.377 12.095 1.00 93.44 81 ASN A C 1
ATOM 689 O O . ASN A 1 81 ? 0.193 -4.267 11.648 1.00 93.44 81 ASN A O 1
ATOM 693 N N . TYR A 1 82 ? 1.262 -5.521 13.176 1.00 91.75 82 TYR A N 1
ATOM 694 C CA . TYR A 1 82 ? 1.830 -4.388 13.907 1.00 91.75 82 TYR A CA 1
ATOM 695 C C . TYR A 1 82 ? 2.823 -3.572 13.066 1.00 91.75 82 TYR A C 1
ATOM 697 O O . TYR A 1 82 ? 2.781 -2.346 13.119 1.00 91.75 82 TYR A O 1
ATOM 705 N N . TYR A 1 83 ? 3.660 -4.228 12.258 1.00 92.81 83 TYR A N 1
ATOM 706 C CA . TYR A 1 83 ? 4.658 -3.568 11.411 1.00 92.81 83 TYR A CA 1
ATOM 707 C C . TYR A 1 83 ? 4.013 -2.679 10.347 1.00 92.81 83 TYR A C 1
ATOM 709 O O . TYR A 1 83 ? 4.405 -1.529 10.178 1.00 92.81 83 TYR A O 1
ATOM 717 N N . LEU A 1 84 ? 2.948 -3.159 9.704 1.00 95.06 84 LEU A N 1
ATOM 718 C CA . LEU A 1 84 ? 2.192 -2.378 8.735 1.00 95.06 84 LEU A CA 1
ATOM 719 C C . LEU A 1 84 ? 1.512 -1.162 9.386 1.00 95.06 84 LEU A C 1
ATOM 721 O O . LEU A 1 84 ? 1.480 -0.079 8.804 1.00 95.06 84 LEU A O 1
ATOM 725 N N . LEU A 1 85 ? 0.997 -1.308 10.612 1.00 95.06 85 LEU A N 1
ATOM 726 C CA . LEU A 1 85 ? 0.453 -0.171 11.358 1.00 95.06 85 LEU A CA 1
ATOM 727 C C . LEU A 1 85 ? 1.545 0.855 11.693 1.00 95.06 85 LEU A C 1
ATOM 729 O O . LEU A 1 85 ? 1.317 2.055 11.537 1.00 95.06 85 LEU A O 1
ATOM 733 N N . GLN A 1 86 ? 2.717 0.394 12.138 1.00 93.94 86 GLN A N 1
ATOM 734 C CA . GLN A 1 86 ? 3.864 1.257 12.424 1.00 93.94 86 GLN A CA 1
ATOM 735 C C . GLN A 1 86 ? 4.344 2.000 11.181 1.00 93.94 86 GLN A C 1
ATOM 737 O O . GLN A 1 86 ? 4.621 3.191 11.275 1.00 93.94 86 GLN A O 1
ATOM 742 N N . PHE A 1 87 ? 4.391 1.326 10.031 1.00 93.81 87 PHE A N 1
ATOM 743 C CA . PHE A 1 87 ? 4.716 1.937 8.749 1.00 93.81 87 PHE A CA 1
ATOM 744 C C . PHE A 1 87 ? 3.787 3.118 8.448 1.00 93.81 87 PHE A C 1
ATOM 746 O O . PHE A 1 87 ? 4.242 4.239 8.244 1.00 93.81 87 PHE A O 1
ATOM 753 N N . PHE A 1 88 ? 2.467 2.923 8.511 1.00 94.25 88 PHE A N 1
ATOM 754 C CA . PHE A 1 88 ? 1.546 4.037 8.283 1.00 94.25 88 PHE A CA 1
ATOM 755 C C . PHE A 1 88 ? 1.708 5.143 9.333 1.00 94.25 88 PHE A C 1
ATOM 757 O O . PHE A 1 88 ? 1.655 6.328 9.015 1.00 94.25 88 PHE A O 1
ATOM 764 N N . GLN A 1 89 ? 1.964 4.781 10.589 1.00 93.38 89 GLN A N 1
ATOM 765 C CA . GLN A 1 89 ? 2.219 5.740 11.663 1.00 93.38 89 GLN A CA 1
ATOM 766 C C . GLN A 1 89 ? 3.600 6.409 11.590 1.00 93.38 89 GLN A C 1
ATOM 768 O O . GLN A 1 89 ? 3.817 7.378 12.317 1.00 93.38 89 GLN A O 1
ATOM 773 N N . SER A 1 90 ? 4.522 5.978 10.730 1.00 93.00 90 SER A N 1
ATOM 774 C CA . SER A 1 90 ? 5.813 6.651 10.547 1.00 93.00 90 SER A CA 1
ATOM 775 C C . SER A 1 90 ? 5.721 7.813 9.552 1.00 93.00 90 SER A C 1
ATOM 777 O O . SER A 1 90 ? 6.471 8.778 9.687 1.00 93.00 90 SER A O 1
ATOM 779 N N . ILE A 1 91 ? 4.743 7.784 8.636 1.00 91.25 91 ILE A N 1
ATOM 780 C CA . ILE A 1 91 ? 4.514 8.826 7.622 1.00 91.25 91 ILE A CA 1
ATOM 781 C C . ILE A 1 91 ? 4.309 10.185 8.307 1.00 91.25 91 ILE A C 1
ATOM 783 O O . ILE A 1 91 ? 3.335 10.391 9.041 1.00 91.25 91 ILE A O 1
ATOM 787 N N . GLY A 1 92 ? 5.233 11.118 8.080 1.00 89.69 92 GLY A N 1
ATOM 788 C CA . GLY A 1 92 ? 5.238 12.457 8.670 1.00 89.69 92 GLY A CA 1
ATOM 789 C C . GLY A 1 92 ? 4.858 13.567 7.690 1.00 89.69 92 GLY A C 1
ATOM 790 O O . GLY A 1 92 ? 4.516 14.671 8.122 1.00 89.69 92 GLY A O 1
ATOM 791 N N . LYS A 1 93 ? 4.909 13.278 6.389 1.00 88.12 93 LYS A N 1
ATOM 792 C CA . LYS A 1 93 ? 4.537 14.160 5.275 1.00 88.12 93 LYS A CA 1
ATOM 793 C C . LYS A 1 93 ? 4.181 13.324 4.038 1.00 88.12 93 LYS A C 1
ATOM 795 O O . LYS A 1 93 ? 4.507 12.142 3.973 1.00 88.12 93 LYS A O 1
ATOM 800 N N . TRP A 1 94 ? 3.511 13.918 3.050 1.00 84.75 94 TRP A N 1
ATOM 801 C CA . TRP A 1 94 ? 3.053 13.183 1.859 1.00 84.75 94 TRP A CA 1
ATOM 802 C C . T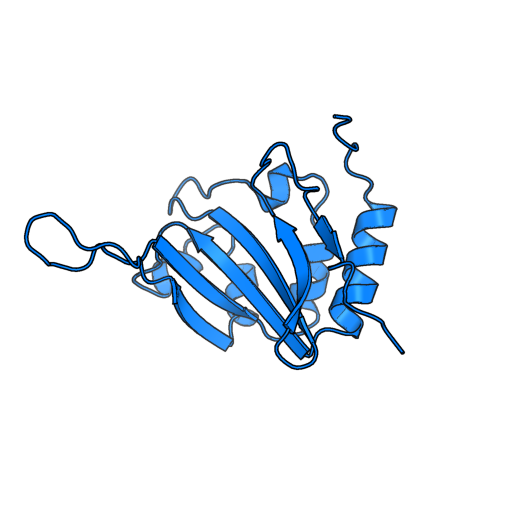RP A 1 94 ? 4.198 12.647 1.006 1.00 84.75 94 TRP A C 1
ATOM 804 O O . TRP A 1 94 ? 4.069 11.588 0.398 1.00 84.75 94 TRP A O 1
ATOM 814 N N . GLU A 1 95 ? 5.326 13.350 1.002 1.00 84.62 95 GLU A N 1
ATOM 815 C CA . GLU A 1 95 ? 6.534 12.937 0.302 1.00 84.62 95 GLU A CA 1
ATOM 816 C C . GLU A 1 95 ? 7.074 11.618 0.851 1.00 84.62 95 GLU A C 1
ATOM 818 O O . GLU A 1 95 ? 7.554 10.819 0.062 1.00 84.62 95 GLU A O 1
ATOM 823 N N . ASP A 1 96 ? 6.927 11.342 2.154 1.00 84.12 96 ASP A N 1
ATOM 824 C CA . ASP A 1 96 ? 7.372 10.065 2.728 1.00 84.12 96 ASP A CA 1
ATOM 825 C C . ASP A 1 96 ? 6.637 8.893 2.065 1.00 84.12 96 ASP A C 1
ATOM 827 O O . ASP A 1 96 ? 7.233 7.858 1.824 1.00 84.12 96 ASP A O 1
ATOM 831 N N . PHE A 1 97 ? 5.359 9.061 1.713 1.00 83.06 97 PHE A N 1
ATOM 832 C CA . PHE A 1 97 ? 4.578 8.035 1.018 1.00 83.06 97 PHE A CA 1
ATOM 833 C C . PHE A 1 97 ? 4.855 8.003 -0.496 1.00 83.06 97 PHE A C 1
ATOM 835 O O . PHE A 1 97 ? 4.864 6.938 -1.106 1.00 83.06 97 PHE A O 1
ATOM 842 N N . ALA A 1 98 ? 5.067 9.171 -1.110 1.00 76.50 98 ALA A N 1
ATOM 843 C CA . ALA A 1 98 ? 5.162 9.348 -2.560 1.00 76.50 98 ALA A CA 1
ATOM 844 C C . ALA A 1 98 ? 6.567 9.168 -3.152 1.00 76.50 98 ALA A C 1
ATOM 846 O O . ALA A 1 98 ? 6.718 9.152 -4.375 1.00 76.50 98 ALA A O 1
ATOM 847 N N . GLU A 1 99 ? 7.597 9.114 -2.313 1.00 83.81 99 GLU A N 1
ATOM 848 C CA . GLU A 1 99 ? 8.979 9.132 -2.767 1.00 83.81 99 GLU A CA 1
ATOM 849 C C . GLU A 1 99 ? 9.310 7.857 -3.557 1.00 83.81 99 GLU A C 1
ATOM 851 O O . GLU A 1 99 ? 9.110 6.733 -3.090 1.00 83.81 99 GLU A O 1
ATOM 856 N N . GLU A 1 100 ? 9.865 8.048 -4.748 1.00 89.12 100 GLU A N 1
ATOM 857 C CA . GLU A 1 100 ? 10.398 6.979 -5.587 1.00 89.12 100 GLU A CA 1
ATOM 858 C C . GLU A 1 100 ? 11.697 6.433 -4.979 1.00 89.12 100 GLU A C 1
ATOM 860 O O . GLU A 1 100 ? 12.520 7.182 -4.449 1.00 89.12 100 GLU A O 1
ATOM 865 N N . ASP A 1 101 ? 11.872 5.117 -5.003 1.00 88.69 101 ASP A N 1
ATOM 866 C CA . ASP A 1 101 ? 13.131 4.486 -4.633 1.00 88.69 101 ASP A CA 1
ATOM 867 C C . ASP A 1 101 ? 14.176 4.711 -5.743 1.00 88.69 101 ASP A C 1
ATOM 869 O O . ASP A 1 101 ? 13.959 4.276 -6.873 1.00 88.69 101 ASP A O 1
ATOM 873 N N . PRO A 1 102 ? 15.322 5.354 -5.462 1.00 87.25 102 PRO A N 1
ATOM 874 C CA . PRO A 1 102 ? 16.288 5.714 -6.500 1.00 87.25 102 PRO A CA 1
ATOM 875 C C . PRO A 1 102 ? 17.030 4.511 -7.105 1.00 87.25 102 PRO A C 1
ATOM 877 O O . PRO A 1 102 ? 17.642 4.652 -8.162 1.00 87.25 102 PRO A O 1
ATOM 880 N N . THR A 1 103 ? 17.009 3.349 -6.445 1.00 88.31 103 THR A N 1
ATOM 881 C CA . THR A 1 103 ? 17.705 2.135 -6.901 1.00 88.31 103 THR A CA 1
ATOM 882 C C . THR A 1 103 ? 16.826 1.325 -7.846 1.00 88.31 103 THR A C 1
ATOM 884 O O . THR A 1 103 ? 17.256 0.918 -8.922 1.00 88.31 103 THR A O 1
ATOM 887 N N . THR A 1 104 ? 15.585 1.087 -7.434 1.00 89.50 104 THR A N 1
ATOM 888 C CA . THR A 1 104 ? 14.636 0.181 -8.092 1.00 89.50 104 THR A CA 1
ATOM 889 C C . THR A 1 104 ? 13.594 0.923 -8.929 1.00 89.50 104 THR A C 1
ATOM 891 O O . THR A 1 104 ? 12.909 0.307 -9.744 1.00 89.50 104 THR A O 1
ATOM 894 N N . GLY A 1 105 ? 13.452 2.238 -8.738 1.00 89.31 105 GLY A N 1
ATOM 895 C CA . GLY A 1 105 ? 12.404 3.059 -9.347 1.00 89.31 105 GLY A CA 1
ATOM 896 C C . GLY A 1 105 ? 11.009 2.801 -8.771 1.00 89.31 105 GLY A C 1
ATOM 897 O O . GLY A 1 105 ? 10.028 3.320 -9.298 1.00 89.31 105 GLY A O 1
ATOM 898 N N . ILE A 1 106 ? 10.892 1.979 -7.720 1.00 90.25 106 ILE A N 1
ATOM 899 C CA . ILE A 1 106 ? 9.608 1.618 -7.117 1.00 90.25 106 ILE A CA 1
ATOM 900 C C . ILE A 1 106 ? 9.055 2.801 -6.320 1.00 90.25 106 ILE A C 1
ATOM 902 O O . ILE A 1 106 ? 9.715 3.348 -5.438 1.00 90.25 106 ILE A O 1
ATOM 906 N N . ARG A 1 107 ? 7.793 3.144 -6.568 1.00 89.12 107 ARG A N 1
ATOM 907 C CA . ARG A 1 107 ? 7.005 4.106 -5.793 1.00 89.12 107 ARG A CA 1
ATOM 908 C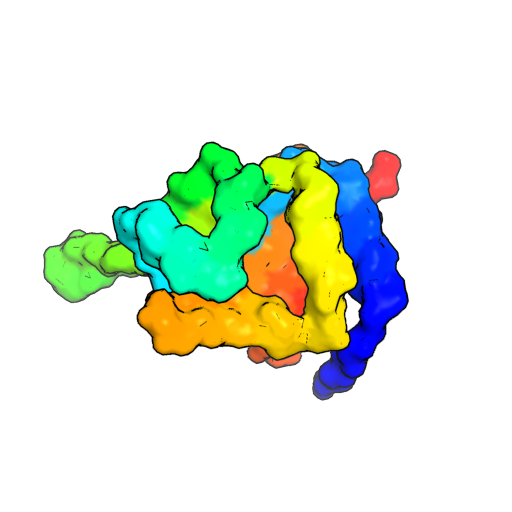 C . ARG A 1 107 ? 5.718 3.473 -5.285 1.00 89.12 107 ARG A C 1
ATOM 910 O O . ARG A 1 107 ? 5.126 2.628 -5.960 1.00 89.12 107 ARG A O 1
ATOM 917 N N . LEU A 1 108 ? 5.250 3.941 -4.131 1.00 88.81 108 LEU A N 1
ATOM 918 C CA . LEU A 1 108 ? 3.903 3.643 -3.654 1.00 88.81 108 LEU A CA 1
ATOM 919 C C . LEU A 1 108 ? 2.937 4.640 -4.303 1.00 88.81 108 LEU A C 1
ATOM 921 O O . LEU A 1 108 ? 3.068 5.854 -4.153 1.00 88.81 108 LEU A O 1
ATOM 925 N N . ASP A 1 109 ? 1.987 4.134 -5.077 1.00 86.19 109 ASP A N 1
ATOM 926 C CA . ASP A 1 109 ? 1.007 4.958 -5.788 1.00 86.19 109 ASP A CA 1
ATOM 927 C C . ASP A 1 109 ? -0.216 5.222 -4.891 1.00 86.19 109 ASP A C 1
ATOM 929 O O . ASP A 1 109 ? -0.612 6.356 -4.599 1.00 86.19 109 ASP A O 1
ATOM 933 N N . CYS A 1 110 ? -0.795 4.144 -4.372 1.00 90.06 110 CYS A N 1
ATOM 934 C CA . CYS A 1 110 ? -2.041 4.198 -3.627 1.00 90.06 110 CYS A CA 1
ATOM 935 C C . CYS A 1 110 ? -2.121 3.048 -2.622 1.00 90.06 110 CYS A C 1
ATOM 937 O O . CYS A 1 110 ? -1.549 1.982 -2.833 1.00 90.06 110 CYS A O 1
ATOM 939 N N . VAL A 1 111 ? -2.845 3.256 -1.530 1.00 93.75 111 VAL A N 1
ATOM 940 C CA . VAL A 1 111 ? -3.317 2.194 -0.646 1.00 93.75 111 VAL A CA 1
ATOM 941 C C . VAL A 1 111 ? -4.830 2.263 -0.604 1.00 93.75 111 VAL A C 1
ATOM 943 O O . VAL A 1 111 ? -5.404 3.312 -0.325 1.00 93.75 111 VAL A O 1
ATOM 946 N N . GLU A 1 112 ? -5.464 1.129 -0.850 1.00 94.88 112 GLU A N 1
ATOM 947 C CA . GLU A 1 112 ? -6.903 0.939 -0.798 1.00 94.88 112 GLU A CA 1
ATOM 948 C C . GLU A 1 112 ? -7.247 0.067 0.413 1.00 94.88 112 GLU A C 1
ATOM 950 O O . GLU A 1 112 ? -6.687 -1.018 0.602 1.00 94.88 112 GLU A O 1
ATOM 955 N N . PHE A 1 113 ? -8.190 0.535 1.226 1.00 96.38 113 PHE A N 1
ATOM 956 C CA . PHE A 1 113 ? -8.732 -0.209 2.357 1.00 96.38 113 PHE A CA 1
ATOM 957 C C . PHE A 1 113 ? -10.106 -0.748 1.979 1.00 96.38 113 PHE A C 1
ATOM 959 O O . PHE A 1 113 ? -10.996 0.011 1.583 1.00 96.38 113 PHE A O 1
ATOM 966 N N . TYR A 1 114 ? -10.279 -2.061 2.114 1.00 94.88 114 TYR A N 1
ATOM 967 C CA . TYR A 1 114 ? -11.498 -2.763 1.741 1.00 94.88 114 TYR A CA 1
ATOM 968 C C . TYR A 1 114 ? -12.271 -3.236 2.969 1.00 94.88 114 TYR A C 1
ATOM 970 O O . TYR A 1 114 ? -11.699 -3.756 3.929 1.00 94.88 114 TYR A O 1
ATOM 978 N N . LYS A 1 115 ? -13.593 -3.111 2.888 1.00 94.50 115 LYS A N 1
ATOM 979 C CA . LYS A 1 115 ? -14.570 -3.722 3.785 1.00 94.50 115 LYS A CA 1
ATOM 980 C C . LYS A 1 115 ? -15.649 -4.355 2.919 1.00 94.50 115 LYS A C 1
ATOM 982 O O . LYS A 1 115 ? -16.110 -3.722 1.969 1.00 94.50 115 LYS A O 1
ATOM 987 N N . ASP A 1 116 ? -16.009 -5.608 3.187 1.00 93.56 116 ASP A N 1
ATOM 988 C CA . ASP A 1 116 ? -17.050 -6.321 2.428 1.00 93.56 116 ASP A CA 1
ATOM 989 C C . ASP A 1 116 ? -16.833 -6.251 0.900 1.00 93.56 116 ASP A C 1
ATOM 991 O O . ASP A 1 116 ? -17.762 -6.086 0.105 1.00 93.56 116 ASP A O 1
ATOM 995 N N . LYS A 1 117 ? -15.561 -6.368 0.483 1.00 91.44 117 LYS A N 1
ATOM 996 C CA . LYS A 1 117 ? -15.088 -6.296 -0.915 1.00 91.44 117 LYS A CA 1
ATOM 997 C C . LYS A 1 117 ? -15.297 -4.941 -1.611 1.00 91.44 117 LYS A C 1
ATOM 999 O O . LYS A 1 117 ? -15.180 -4.865 -2.833 1.00 91.44 117 LYS A O 1
ATOM 1004 N N . LYS A 1 118 ? -15.568 -3.867 -0.867 1.00 92.56 118 LYS A N 1
ATOM 1005 C CA . LYS A 1 118 ? -15.664 -2.493 -1.382 1.00 92.56 118 LYS A CA 1
ATOM 1006 C C . LYS A 1 118 ? -14.575 -1.612 -0.777 1.00 92.56 118 LYS A C 1
ATOM 1008 O O . LYS A 1 118 ? -14.294 -1.716 0.413 1.00 92.56 118 LYS A O 1
ATOM 1013 N N . ILE A 1 119 ? -14.001 -0.721 -1.586 1.00 91.69 119 ILE A N 1
ATOM 1014 C CA . ILE A 1 119 ? -13.062 0.301 -1.105 1.00 91.69 119 ILE A CA 1
ATOM 1015 C C . ILE A 1 119 ? -13.843 1.313 -0.271 1.00 91.69 119 ILE A C 1
ATOM 1017 O O . ILE A 1 119 ? -14.734 1.988 -0.798 1.00 91.69 119 ILE A O 1
ATOM 1021 N N . PHE A 1 120 ? -13.486 1.440 1.003 1.00 93.88 120 PHE A N 1
ATOM 1022 C CA . PHE A 1 120 ? -14.105 2.407 1.908 1.00 93.88 120 PHE A CA 1
ATOM 1023 C C . PHE A 1 120 ? -13.185 3.558 2.302 1.00 93.88 120 PHE A C 1
ATOM 1025 O O . PHE A 1 120 ? -13.668 4.600 2.736 1.00 93.88 120 PHE A O 1
ATOM 1032 N N . ALA A 1 121 ? -11.875 3.393 2.142 1.00 94.31 121 ALA A N 1
ATOM 1033 C CA . ALA A 1 121 ? -10.905 4.445 2.385 1.00 94.31 121 ALA A CA 1
ATOM 1034 C C . ALA A 1 121 ? -9.677 4.268 1.491 1.00 94.31 121 ALA A C 1
ATOM 1036 O O . ALA A 1 121 ? -9.412 3.173 0.987 1.00 94.31 121 ALA A O 1
ATOM 1037 N N . TRP A 1 122 ? -8.924 5.349 1.301 1.00 92.62 122 TRP A N 1
ATOM 1038 C CA . TRP A 1 122 ? -7.708 5.341 0.490 1.00 92.62 122 TRP A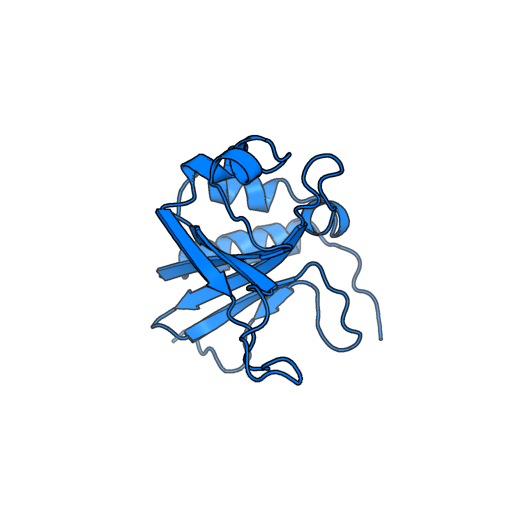 CA 1
ATOM 1039 C C . TRP A 1 122 ? -6.631 6.278 1.034 1.00 92.62 122 TRP A C 1
ATOM 1041 O O . TRP A 1 122 ? -6.923 7.213 1.780 1.00 92.62 122 TRP A O 1
ATOM 1051 N N . ILE A 1 123 ? -5.393 6.039 0.599 1.00 91.50 123 ILE A N 1
ATOM 1052 C CA . ILE A 1 123 ? -4.247 6.955 0.667 1.00 91.50 123 ILE A CA 1
ATOM 1053 C C . ILE A 1 123 ? -3.631 7.003 -0.736 1.00 91.50 123 ILE A C 1
ATOM 1055 O O . ILE A 1 123 ? -3.501 5.960 -1.363 1.00 91.50 123 ILE A O 1
ATOM 1059 N N . THR A 1 124 ? -3.234 8.164 -1.250 1.00 87.06 124 THR A N 1
ATOM 1060 C CA . THR A 1 124 ? -2.581 8.296 -2.560 1.00 87.06 124 THR A CA 1
ATOM 1061 C C . THR A 1 124 ? -1.414 9.277 -2.527 1.00 87.06 124 THR A C 1
ATOM 1063 O O . THR A 1 124 ? -1.469 10.335 -1.888 1.00 87.06 124 THR A O 1
ATOM 1066 N N . SER A 1 125 ? -0.346 8.910 -3.236 1.00 74.56 125 SER A N 1
ATOM 1067 C CA . SER A 1 125 ? 0.820 9.756 -3.482 1.00 74.56 125 SER A CA 1
ATOM 1068 C C . SER A 1 125 ? 0.557 10.784 -4.577 1.00 74.56 125 SER A C 1
ATOM 1070 O O . SER A 1 125 ? 1.166 11.857 -4.586 1.00 74.56 125 SER A O 1
ATOM 1072 N N . HIS A 1 126 ? -0.370 10.493 -5.492 1.00 66.06 126 HIS A N 1
ATOM 1073 C CA . HIS A 1 126 ? -0.679 11.371 -6.602 1.00 66.06 126 HIS A CA 1
ATOM 1074 C C . HIS A 1 126 ? -1.653 12.472 -6.190 1.00 66.06 126 HIS A C 1
ATOM 1076 O O . HIS A 1 126 ? -2.847 12.269 -5.972 1.00 66.06 126 HIS A O 1
ATOM 1082 N N . TYR A 1 127 ? -1.113 13.690 -6.177 1.00 53.06 127 TYR A N 1
ATOM 1083 C CA . TYR A 1 127 ? -1.859 14.937 -6.244 1.00 53.06 127 TYR A CA 1
ATOM 1084 C C . TYR A 1 127 ? -2.578 15.012 -7.596 1.00 53.06 127 TYR A C 1
ATOM 1086 O O . TYR A 1 127 ? -2.113 15.651 -8.538 1.00 53.06 127 TYR A O 1
ATOM 1094 N N . ASN A 1 128 ? -3.709 14.329 -7.732 1.00 46.06 128 ASN A N 1
ATOM 1095 C CA . ASN A 1 128 ? -4.657 14.713 -8.761 1.00 46.06 128 ASN A CA 1
ATOM 1096 C C . ASN A 1 128 ? -5.469 15.862 -8.166 1.00 46.06 128 ASN A C 1
ATOM 1098 O O . ASN A 1 128 ? -5.982 15.722 -7.059 1.00 46.06 128 ASN A O 1
ATOM 1102 N N . ALA A 1 129 ? -5.567 16.995 -8.865 1.00 42.69 129 ALA A N 1
ATOM 1103 C CA . ALA A 1 129 ? -6.092 18.272 -8.358 1.00 42.69 129 ALA A CA 1
ATOM 1104 C C . ALA A 1 129 ? -7.539 18.232 -7.807 1.00 42.69 129 ALA A C 1
ATOM 1106 O O . ALA A 1 129 ? -8.073 19.268 -7.429 1.00 42.69 129 ALA A O 1
ATOM 1107 N N . TYR A 1 130 ? -8.161 17.054 -7.767 1.00 46.62 130 TYR A N 1
ATOM 1108 C CA . TYR A 1 130 ? -9.539 16.776 -7.397 1.00 46.62 130 TYR A CA 1
ATOM 1109 C C . TYR A 1 130 ? -9.687 15.838 -6.184 1.00 46.62 130 TYR A C 1
ATOM 1111 O O . TYR A 1 130 ? -10.806 15.684 -5.706 1.00 46.62 130 TYR A O 1
ATOM 1119 N N . TYR A 1 131 ? -8.605 15.238 -5.664 1.00 57.00 131 TYR A N 1
ATOM 1120 C CA . TYR A 1 131 ? -8.673 14.277 -4.554 1.00 57.00 131 TYR A CA 1
ATOM 1121 C C . TYR A 1 131 ? -7.690 14.622 -3.428 1.00 57.00 131 TYR A C 1
ATOM 1123 O O . TYR A 1 131 ? -6.535 14.964 -3.672 1.00 57.00 131 TYR A O 1
ATOM 1131 N N . ASN A 1 132 ? -8.153 14.515 -2.179 1.00 74.19 132 ASN A N 1
ATOM 1132 C CA . ASN A 1 132 ? -7.283 14.561 -1.004 1.00 74.19 132 ASN A CA 1
ATOM 1133 C C . ASN A 1 132 ? -6.341 13.343 -1.007 1.00 74.19 132 ASN A C 1
ATOM 1135 O O . ASN A 1 132 ? -6.736 12.257 -1.434 1.00 74.19 132 ASN A O 1
ATOM 1139 N N . ASN A 1 133 ? -5.129 13.502 -0.464 1.00 84.38 133 ASN A N 1
ATOM 1140 C CA . ASN A 1 133 ? -4.147 12.415 -0.333 1.00 84.38 133 ASN A CA 1
ATOM 1141 C C . ASN A 1 133 ? -4.644 11.224 0.493 1.00 84.38 133 ASN A C 1
ATOM 1143 O O . ASN A 1 133 ? -4.042 10.162 0.446 1.00 84.38 133 ASN A O 1
ATOM 1147 N N . TYR A 1 134 ? -5.709 11.390 1.267 1.00 88.38 134 TYR A N 1
ATOM 1148 C CA . TYR A 1 134 ? -6.413 10.305 1.925 1.00 88.38 134 TYR A CA 1
ATOM 1149 C C . TYR A 1 134 ? -7.871 10.699 2.121 1.00 88.38 134 TYR A C 1
ATOM 1151 O O . TYR A 1 134 ? -8.209 11.889 2.121 1.00 88.38 134 TYR A O 1
ATOM 1159 N N . GLY A 1 135 ? -8.737 9.711 2.287 1.00 88.69 135 GLY A N 1
ATOM 1160 C CA . GLY A 1 135 ? -10.152 9.975 2.471 1.00 88.69 135 GLY A CA 1
ATOM 1161 C C . GLY A 1 135 ? -10.976 8.725 2.697 1.00 88.69 135 GLY A C 1
ATOM 1162 O O . GLY A 1 135 ? -10.473 7.602 2.662 1.00 88.69 135 GLY A O 1
ATOM 1163 N N . TRP A 1 136 ? -12.257 8.976 2.935 1.00 90.19 136 TRP A N 1
ATOM 1164 C CA . TRP A 1 136 ? -13.306 7.978 3.065 1.00 90.19 136 TRP A CA 1
ATOM 1165 C C . TRP A 1 136 ? -14.157 8.000 1.803 1.00 90.19 136 TRP A C 1
ATOM 1167 O O . TRP A 1 136 ? -14.383 9.059 1.216 1.00 90.19 136 TRP A O 1
ATOM 1177 N N . ASN A 1 137 ? -14.660 6.843 1.397 1.00 84.56 137 ASN A N 1
ATOM 1178 C CA . ASN A 1 137 ? -15.672 6.767 0.359 1.00 84.56 137 ASN A CA 1
ATOM 1179 C C . ASN A 1 137 ? -17.002 7.185 0.986 1.00 84.56 137 ASN A C 1
ATOM 1181 O O . ASN A 1 137 ? -17.493 6.495 1.871 1.00 84.56 137 ASN A O 1
ATOM 1185 N N . GLU A 1 138 ? -17.573 8.309 0.549 1.00 68.25 138 GLU A N 1
ATOM 1186 C CA . GLU A 1 138 ? -18.787 8.902 1.141 1.00 68.25 138 GLU A CA 1
ATOM 1187 C C . GLU A 1 138 ? -20.012 7.966 1.105 1.00 68.25 138 GLU A C 1
ATOM 1189 O O . GLU A 1 138 ? -20.971 8.192 1.829 1.00 68.25 138 GLU A O 1
ATOM 1194 N N . ASN A 1 139 ? -19.968 6.890 0.310 1.00 59.56 139 ASN A N 1
ATOM 1195 C CA . ASN A 1 139 ? -21.008 5.854 0.255 1.00 59.56 139 ASN A CA 1
ATOM 1196 C C . ASN A 1 139 ? -20.757 4.668 1.207 1.00 59.56 139 ASN A C 1
ATOM 1198 O O . ASN A 1 139 ? -21.370 3.609 1.052 1.00 59.56 139 ASN A O 1
ATOM 1202 N N . PHE A 1 140 ? -19.800 4.792 2.125 1.00 52.34 140 PHE A N 1
ATOM 1203 C CA . PHE A 1 140 ? -19.528 3.798 3.151 1.00 52.34 140 PHE A CA 1
ATOM 1204 C C . PHE A 1 140 ? -20.192 4.216 4.463 1.00 52.34 140 PHE A C 1
ATOM 1206 O O . PHE A 1 140 ? -19.570 4.852 5.312 1.00 52.34 140 PHE A O 1
ATOM 1213 N N . ASP A 1 141 ? -21.467 3.862 4.611 1.00 49.84 141 ASP A N 1
ATOM 1214 C CA . ASP A 1 141 ? -22.157 3.963 5.894 1.00 49.84 141 ASP A CA 1
ATOM 1215 C C . ASP A 1 141 ? -21.632 2.864 6.826 1.00 49.84 141 ASP A C 1
ATOM 1217 O O . ASP A 1 141 ? -21.792 1.668 6.571 1.00 49.84 141 ASP A O 1
ATOM 1221 N N . VAL A 1 142 ? -20.955 3.281 7.897 1.00 50.03 142 VAL A N 1
ATOM 1222 C CA . VAL A 1 142 ? -20.626 2.414 9.031 1.00 50.03 142 VAL A CA 1
ATOM 1223 C C . VAL A 1 142 ? -21.864 2.379 9.923 1.00 50.03 142 VAL A C 1
ATOM 1225 O O . VAL A 1 142 ? -22.001 3.221 10.810 1.00 50.03 142 VAL A O 1
ATOM 1228 N N . GLU A 1 143 ? -22.790 1.464 9.633 1.00 40.81 143 GLU A N 1
ATOM 1229 C CA . GLU A 1 143 ? -23.870 1.105 10.569 1.00 40.81 143 GLU A CA 1
ATOM 1230 C C . GLU A 1 143 ? -23.331 0.318 11.774 1.00 40.81 143 GLU A C 1
ATOM 1232 O O . GLU A 1 143 ? -22.488 -0.594 11.582 1.00 40.81 143 GLU A O 1
#